Protein AF-A0A9N9JWL9-F1 (afdb_monomer)

Radius of gyration: 20.45 Å; Cα contacts (8 Å, |Δi|>4): 56; chains: 1; bounding box: 38×36×47 Å

Mean predicted aligned error: 14.89 Å

Nearest PDB structures (foldseek):
  4pqo-assembly1_A  TM=3.743E-01  e=9.111E+00  Homo sapiens
  1b50-assembly1_B  TM=3.158E-01  e=7.443E+00  Homo sapiens
  5gw1-assembly2_D  TM=3.019E-01  e=7.962E+00  Homo sapiens

Sequence (80 aa):
NSKLGTIHEIFSWHEWAWPDEEEEVRYILARSLPELGPWEKYTLEQIIKIAKDYIFKRPEPLLSEHTTPPKSWTMPAPHI

Solvent-accessible surface area (backbone atoms only — not comparable to full-atom values): 5623 Å² total; per-re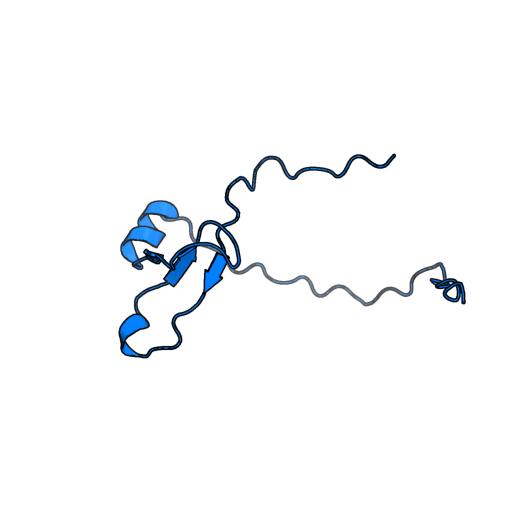sidue (Å²): 138,81,79,79,81,72,69,93,79,76,87,72,65,58,40,75,46,77,54,90,47,82,92,40,68,70,36,40,32,37,24,77,36,77,102,43,81,70,76,43,80,40,44,60,69,57,50,46,61,72,44,68,79,59,77,85,70,78,78,79,80,78,84,73,77,89,75,82,71,96,62,84,86,77,79,78,78,80,88,128

Foldseek 3Di:
DDDDDDPPPCPFPKDWDQDPDPVLNQWIWIDRDVVDDDTDTHGPVNVCVVCVVPDPDDDDDDDDDDDDDPDDDDDDDDDD

pLDDT: mean 74.16, std 12.19, range [39.75, 88.88]

Structure (mmCIF, N/CA/C/O backbone):
data_AF-A0A9N9JWL9-F1
#
_entry.id   AF-A0A9N9JWL9-F1
#
loop_
_atom_site.group_PDB
_atom_site.id
_atom_site.type_symbol
_atom_site.label_atom_id
_atom_site.label_alt_id
_atom_site.label_comp_id
_atom_site.label_asym_id
_atom_site.label_entity_id
_atom_site.label_seq_id
_atom_site.pdbx_PDB_ins_code
_atom_site.Cartn_x
_atom_site.Cartn_y
_atom_site.Cartn_z
_atom_site.occupancy
_atom_site.B_iso_or_equiv
_atom_site.auth_seq_id
_atom_site.auth_comp_id
_atom_site.auth_asym_id
_atom_site.auth_atom_id
_atom_site.pdbx_PDB_model_num
ATOM 1 N N . ASN A 1 1 ? 15.947 -26.161 -14.112 1.00 39.75 1 ASN A N 1
ATOM 2 C CA . ASN A 1 1 ? 15.704 -26.070 -12.654 1.00 39.75 1 ASN A CA 1
ATOM 3 C C . ASN A 1 1 ? 16.196 -24.737 -12.107 1.00 39.75 1 ASN A C 1
ATOM 5 O O . ASN A 1 1 ? 17.197 -24.690 -11.406 1.00 39.75 1 ASN A O 1
ATOM 9 N N . SER A 1 2 ? 15.526 -23.637 -12.453 1.00 42.44 2 SER A N 1
ATOM 10 C CA . SER A 1 2 ? 15.787 -22.319 -11.865 1.00 42.44 2 SER A CA 1
ATOM 11 C C . SER A 1 2 ? 14.957 -22.189 -10.592 1.00 42.44 2 SER A C 1
ATOM 13 O O . SER A 1 2 ? 13.733 -22.099 -10.645 1.00 42.44 2 SER A O 1
ATOM 15 N N . LYS A 1 3 ? 15.637 -22.256 -9.447 1.00 49.94 3 LYS A N 1
ATOM 16 C CA . LYS A 1 3 ? 15.071 -22.044 -8.114 1.00 49.94 3 LYS A CA 1
ATOM 17 C C . LYS A 1 3 ? 14.468 -20.637 -8.079 1.00 49.94 3 LYS A C 1
ATOM 19 O O . LYS A 1 3 ? 15.210 -19.664 -8.178 1.00 49.94 3 LYS A O 1
ATOM 24 N N . LEU A 1 4 ? 13.138 -20.543 -8.008 1.00 51.41 4 LEU A N 1
ATOM 25 C CA . LEU A 1 4 ? 12.429 -19.283 -7.791 1.00 51.41 4 LEU A CA 1
ATOM 26 C C . LEU A 1 4 ? 13.004 -18.647 -6.521 1.00 51.41 4 LEU A C 1
ATOM 28 O O . LEU A 1 4 ? 12.944 -19.241 -5.445 1.00 51.41 4 LEU A O 1
ATOM 32 N N . GLY A 1 5 ? 13.648 -17.490 -6.665 1.00 47.97 5 GLY A N 1
ATOM 33 C CA . GLY A 1 5 ? 14.176 -16.740 -5.535 1.00 47.97 5 GLY A CA 1
ATOM 34 C C . GLY A 1 5 ? 13.013 -16.204 -4.715 1.00 47.97 5 GLY A C 1
ATOM 35 O O . GLY A 1 5 ? 12.387 -15.223 -5.099 1.00 47.97 5 GLY A O 1
ATOM 36 N N . THR A 1 6 ? 12.694 -16.863 -3.606 1.00 47.81 6 THR A N 1
ATOM 37 C CA . THR A 1 6 ? 11.763 -16.333 -2.609 1.00 47.81 6 THR A CA 1
ATOM 38 C C . THR A 1 6 ? 12.413 -15.113 -1.960 1.00 47.81 6 THR A C 1
ATOM 40 O O . THR A 1 6 ? 13.431 -15.257 -1.280 1.00 47.81 6 THR A O 1
ATOM 43 N N . ILE A 1 7 ? 11.851 -13.919 -2.178 1.00 57.31 7 ILE A N 1
ATOM 44 C CA . ILE A 1 7 ? 12.248 -12.698 -1.464 1.00 57.31 7 ILE A CA 1
ATOM 45 C C . ILE A 1 7 ? 11.936 -12.937 0.013 1.00 57.31 7 ILE A C 1
ATOM 47 O O . ILE A 1 7 ? 10.776 -13.000 0.411 1.00 57.31 7 ILE A O 1
ATOM 51 N N . HIS A 1 8 ? 12.983 -13.131 0.808 1.00 47.62 8 HIS A N 1
ATOM 52 C CA . HIS A 1 8 ? 12.927 -13.678 2.164 1.00 47.62 8 HIS A CA 1
ATOM 53 C C . HIS A 1 8 ? 12.376 -12.704 3.222 1.00 47.62 8 HIS A C 1
ATOM 55 O O . HIS A 1 8 ? 12.643 -12.895 4.399 1.00 47.62 8 HIS A O 1
ATOM 61 N N . GLU A 1 9 ? 11.653 -11.654 2.822 1.00 43.44 9 GLU A N 1
ATOM 62 C CA . GLU A 1 9 ? 11.213 -10.575 3.722 1.00 43.44 9 GLU A CA 1
ATOM 63 C C . GLU A 1 9 ? 9.768 -10.100 3.489 1.00 43.44 9 GLU A C 1
ATOM 65 O O . GLU A 1 9 ? 9.233 -9.365 4.315 1.00 43.44 9 GLU A O 1
ATOM 70 N N . ILE A 1 10 ? 9.081 -10.551 2.429 1.00 46.41 10 ILE A N 1
ATOM 71 C CA . ILE A 1 10 ? 7.658 -10.232 2.215 1.00 46.41 10 ILE A CA 1
ATOM 72 C C . ILE A 1 10 ? 6.821 -11.406 2.734 1.00 46.41 10 ILE A C 1
ATOM 74 O O . ILE A 1 10 ? 6.387 -12.273 1.978 1.00 46.41 10 ILE A O 1
ATOM 78 N N . PHE A 1 11 ? 6.636 -11.468 4.054 1.00 51.16 11 PHE A N 1
ATOM 79 C CA . PHE A 1 11 ? 5.908 -12.566 4.708 1.00 51.16 11 PHE A CA 1
ATOM 80 C C . PHE A 1 11 ? 4.410 -12.315 4.893 1.00 51.16 11 PHE A C 1
ATOM 82 O O . PHE A 1 11 ? 3.709 -13.199 5.378 1.00 51.16 11 PHE A O 1
ATOM 89 N N . SER A 1 12 ? 3.892 -11.147 4.507 1.00 55.47 12 SER A N 1
ATOM 90 C CA . SER A 1 12 ? 2.467 -10.852 4.660 1.00 55.47 12 SER A CA 1
ATOM 91 C C . SER A 1 12 ? 1.875 -10.373 3.340 1.00 55.47 12 SER A C 1
ATOM 93 O O . SER A 1 12 ? 2.086 -9.232 2.928 1.00 55.47 12 SER A O 1
ATOM 95 N N . TRP A 1 13 ? 1.151 -11.264 2.671 1.00 62.91 13 TRP A N 1
ATOM 96 C CA . TRP A 1 13 ? 0.406 -10.975 1.450 1.00 62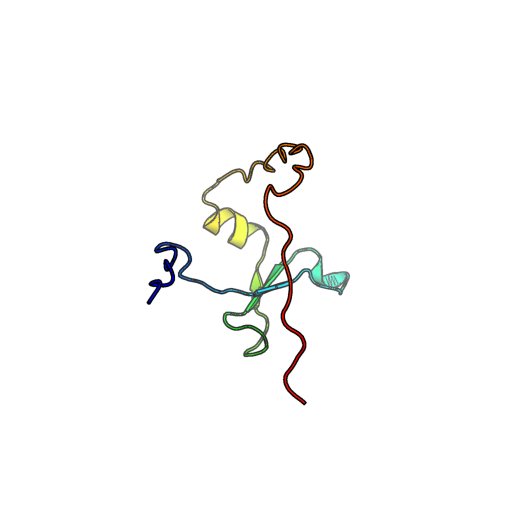.91 13 TRP A CA 1
ATOM 97 C C . TRP A 1 13 ? -0.947 -10.379 1.827 1.00 62.91 13 TRP A C 1
ATOM 99 O O . TRP A 1 13 ? -1.984 -10.997 1.624 1.00 62.91 13 TRP A O 1
ATOM 109 N N . HIS A 1 14 ? -0.926 -9.198 2.441 1.00 70.62 14 HIS A N 1
ATOM 110 C CA . HIS A 1 14 ? -2.159 -8.456 2.654 1.00 70.62 14 HIS A CA 1
ATOM 111 C C . HIS A 1 14 ? -2.555 -7.784 1.341 1.00 70.62 14 HIS A C 1
ATOM 113 O O . HIS A 1 14 ? -1.741 -7.092 0.725 1.00 70.62 14 HIS A O 1
ATOM 119 N N . GLU A 1 15 ? -3.793 -7.994 0.913 1.00 81.56 15 GLU A N 1
ATOM 120 C CA . GLU A 1 15 ? -4.396 -7.173 -0.126 1.00 81.56 15 GLU A CA 1
ATOM 121 C C . GLU A 1 15 ? -4.912 -5.890 0.510 1.00 81.56 15 GLU A C 1
ATOM 123 O O . GLU A 1 15 ? -5.516 -5.943 1.580 1.00 81.56 15 GLU A O 1
ATOM 128 N N . TRP A 1 16 ? -4.667 -4.760 -0.151 1.00 83.69 16 TRP A N 1
ATOM 129 C CA . TRP A 1 16 ? -5.081 -3.437 0.298 1.00 83.69 16 TRP A CA 1
ATOM 130 C C . TRP A 1 16 ? -6.005 -2.810 -0.739 1.00 83.69 16 TRP A C 1
ATOM 132 O O . TRP A 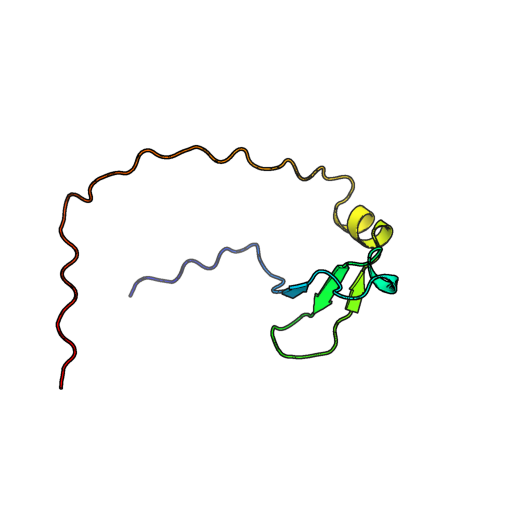1 16 ? -5.708 -2.859 -1.934 1.00 83.69 16 TRP A O 1
ATOM 142 N N . ALA A 1 17 ? -7.085 -2.186 -0.281 1.00 83.75 17 ALA A N 1
ATOM 143 C CA . ALA A 1 17 ? -8.010 -1.443 -1.123 1.00 83.75 17 ALA A CA 1
ATOM 144 C C . ALA A 1 17 ? -8.324 -0.077 -0.507 1.00 83.75 17 ALA A C 1
ATOM 146 O O . ALA A 1 17 ? -8.400 0.079 0.717 1.00 83.75 17 ALA A O 1
ATOM 147 N N . TRP A 1 18 ? -8.502 0.917 -1.375 1.00 83.62 18 TRP A N 1
ATOM 148 C CA . TRP A 1 18 ? -9.113 2.177 -0.975 1.00 83.62 18 TRP A CA 1
ATOM 149 C C . TRP A 1 18 ? -10.621 1.964 -0.839 1.00 83.62 18 TRP A C 1
ATOM 151 O O . TRP A 1 18 ? -11.193 1.251 -1.662 1.00 83.62 18 TRP A O 1
ATOM 161 N N . PRO A 1 19 ? -11.262 2.537 0.185 1.00 80.44 19 PRO A N 1
ATOM 162 C CA . PRO A 1 19 ? -12.705 2.465 0.305 1.00 80.44 19 PRO A CA 1
ATOM 163 C C . PRO A 1 19 ? -13.368 3.267 -0.818 1.00 80.44 19 PRO A C 1
ATOM 165 O O . PRO A 1 19 ? -12.974 4.401 -1.095 1.00 80.44 19 PRO A O 1
ATOM 168 N N . ASP A 1 20 ? -14.387 2.677 -1.437 1.00 75.81 20 ASP A N 1
ATOM 169 C CA . ASP A 1 20 ? -15.187 3.324 -2.482 1.00 75.81 20 ASP A CA 1
ATOM 170 C C . ASP A 1 20 ? -16.265 4.259 -1.896 1.00 75.81 20 ASP A C 1
ATOM 172 O O . ASP A 1 20 ? -16.808 5.113 -2.597 1.00 75.81 20 ASP A O 1
ATOM 176 N N . GLU A 1 21 ? -16.579 4.112 -0.604 1.00 77.88 21 GLU A N 1
ATOM 177 C CA . GLU A 1 21 ? -17.628 4.865 0.087 1.00 77.88 21 GLU A CA 1
ATOM 178 C C . GLU A 1 21 ? -17.079 6.127 0.773 1.00 77.88 21 GLU A C 1
ATOM 180 O O . GLU A 1 21 ? -16.087 6.082 1.504 1.00 77.88 21 GLU A O 1
ATOM 185 N N . GLU A 1 22 ? -17.769 7.264 0.599 1.00 68.38 22 GLU A N 1
ATOM 186 C CA . GLU A 1 22 ? -17.366 8.563 1.171 1.00 68.38 22 GLU A CA 1
ATOM 187 C C . GLU A 1 2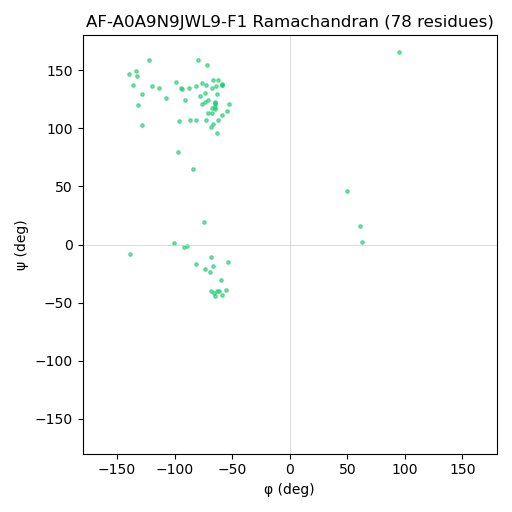2 ? -17.272 8.555 2.708 1.00 68.38 22 GLU A C 1
ATOM 189 O O . GLU A 1 22 ? -16.445 9.262 3.289 1.00 68.38 22 GLU A O 1
ATOM 194 N N . GLU A 1 23 ? -18.081 7.732 3.380 1.00 72.31 23 GLU A N 1
ATOM 195 C CA . GLU A 1 23 ? -18.060 7.591 4.841 1.00 72.31 23 GLU A CA 1
ATOM 196 C C . GLU A 1 23 ? -16.777 6.898 5.338 1.00 72.31 23 GLU A C 1
ATOM 198 O O . GLU A 1 23 ? -16.320 7.127 6.462 1.00 72.31 23 GLU A O 1
ATOM 203 N N . GLU A 1 24 ? -16.128 6.113 4.476 1.00 69.81 24 GLU A N 1
ATOM 204 C CA . GLU A 1 24 ? -14.961 5.307 4.816 1.00 69.81 24 GLU A CA 1
ATOM 205 C C . GLU A 1 24 ? -13.625 5.924 4.387 1.00 69.81 24 GLU A C 1
ATOM 207 O O . GLU A 1 24 ? -12.580 5.367 4.708 1.00 69.81 24 GLU A O 1
ATOM 212 N N . VAL A 1 25 ? -13.614 7.114 3.776 1.00 69.31 25 VAL A N 1
ATOM 213 C CA . VAL A 1 25 ? -12.413 7.812 3.243 1.00 69.31 25 VAL A CA 1
ATOM 214 C C . VAL A 1 25 ? -11.272 7.980 4.267 1.00 69.31 25 VAL A C 1
ATOM 216 O O . VAL A 1 25 ? -10.128 8.263 3.914 1.00 69.31 25 VAL A O 1
ATOM 219 N N . ARG A 1 26 ? -11.5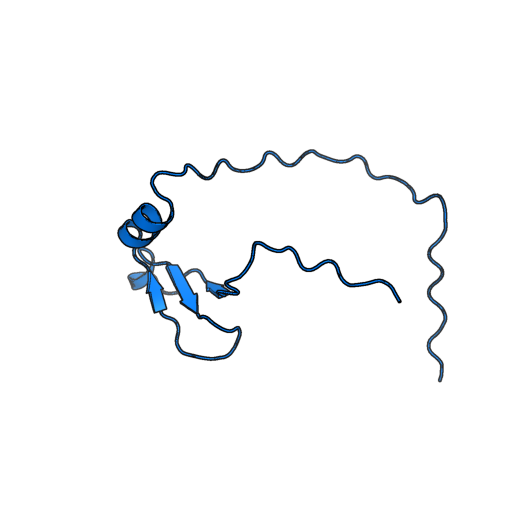51 7.794 5.560 1.00 77.81 26 ARG A N 1
ATOM 220 C CA . ARG A 1 26 ? -10.576 7.871 6.662 1.00 77.81 26 ARG A CA 1
ATOM 221 C C . ARG A 1 26 ? -9.871 6.546 6.980 1.00 77.81 26 ARG A C 1
ATOM 223 O O . ARG A 1 26 ? -9.034 6.522 7.887 1.00 77.81 26 ARG A O 1
ATOM 230 N N . TYR A 1 27 ? -10.204 5.471 6.272 1.00 83.81 27 TYR A N 1
ATOM 231 C CA . TYR A 1 27 ? -9.695 4.125 6.508 1.00 83.81 27 TYR A CA 1
ATOM 232 C C . TYR A 1 27 ? -9.008 3.559 5.260 1.00 83.81 27 TYR A C 1
ATOM 234 O O . TYR A 1 27 ? -9.260 3.988 4.138 1.00 83.81 27 TYR A O 1
ATOM 242 N N . ILE A 1 28 ? -8.139 2.570 5.465 1.00 87.19 28 ILE A N 1
ATOM 243 C CA . ILE A 1 28 ? -7.649 1.685 4.404 1.00 87.19 28 ILE A CA 1
ATOM 244 C C . ILE A 1 28 ? -8.170 0.283 4.699 1.00 87.19 28 ILE A C 1
ATOM 246 O O . ILE A 1 28 ? -8.109 -0.170 5.844 1.00 87.19 28 ILE A O 1
ATOM 250 N N . LEU A 1 29 ? -8.688 -0.401 3.683 1.00 86.56 29 LEU A N 1
ATOM 251 C CA . LEU A 1 29 ? -9.156 -1.774 3.812 1.00 86.56 29 LEU A CA 1
ATOM 252 C C . LEU A 1 29 ? -7.990 -2.733 3.577 1.00 86.56 29 LEU A C 1
ATOM 254 O O . LEU A 1 29 ? -7.247 -2.560 2.609 1.00 86.56 29 LEU A O 1
ATOM 258 N N . ALA A 1 30 ? -7.838 -3.749 4.429 1.00 86.62 30 ALA A N 1
ATOM 259 C CA . ALA A 1 30 ? -6.883 -4.830 4.205 1.00 86.62 30 ALA A CA 1
ATOM 260 C C . ALA A 1 30 ? -7.493 -6.214 4.457 1.00 86.62 30 ALA A C 1
ATOM 262 O O . ALA A 1 30 ? -8.366 -6.366 5.310 1.00 86.62 30 ALA A O 1
ATOM 263 N N . ARG A 1 31 ? -7.022 -7.237 3.739 1.00 85.69 31 ARG A N 1
ATOM 264 C CA . ARG A 1 31 ? -7.364 -8.648 3.998 1.00 85.69 31 ARG A CA 1
ATOM 265 C C . ARG A 1 31 ? -6.148 -9.550 3.836 1.00 85.69 31 ARG A C 1
ATOM 267 O O . ARG A 1 31 ? -5.280 -9.278 3.014 1.00 85.69 31 ARG A O 1
ATOM 274 N N . SER A 1 32 ? -6.074 -10.622 4.623 1.00 78.44 32 SER A N 1
ATOM 275 C CA . SER A 1 32 ? -4.898 -11.508 4.669 1.00 78.44 32 SER A CA 1
ATOM 276 C C . SER A 1 32 ? -4.728 -12.412 3.449 1.00 78.44 32 SER A C 1
ATOM 278 O O . SER A 1 32 ? -3.630 -12.916 3.231 1.00 78.44 32 SER A O 1
ATOM 280 N N . LEU A 1 33 ? -5.795 -12.659 2.685 1.00 78.75 33 LEU A N 1
ATOM 281 C CA . LEU A 1 33 ? -5.739 -13.426 1.447 1.00 78.75 33 LEU A CA 1
ATOM 282 C C . LEU A 1 33 ? -6.568 -12.733 0.368 1.00 78.75 33 LEU A C 1
ATOM 284 O O . LEU A 1 33 ? -7.695 -12.312 0.644 1.00 78.75 33 LEU A O 1
ATOM 288 N N . PRO A 1 34 ? -6.057 -12.653 -0.869 1.00 71.50 34 PRO A N 1
ATOM 289 C CA . PRO A 1 34 ? -6.863 -12.182 -1.970 1.00 71.50 34 PRO A CA 1
ATOM 290 C C . PRO A 1 34 ? -8.091 -13.059 -2.157 1.00 71.50 34 PRO A C 1
ATOM 292 O O . PRO A 1 34 ? -8.008 -14.281 -2.052 1.00 71.50 34 PRO A O 1
ATOM 295 N N . GLU A 1 35 ? -9.232 -12.417 -2.389 1.00 72.25 35 GLU A N 1
ATOM 296 C CA . GLU A 1 35 ? -10.536 -13.056 -2.622 1.00 72.25 35 GLU A CA 1
ATOM 297 C C . GLU A 1 35 ? -11.079 -13.896 -1.447 1.00 72.25 35 GLU A C 1
ATOM 299 O O . GLU A 1 35 ? -12.174 -14.452 -1.536 1.00 72.25 35 GLU A O 1
ATOM 304 N N . LEU A 1 36 ? -10.361 -13.949 -0.319 1.00 74.12 36 LEU A N 1
ATOM 305 C CA . LEU A 1 36 ? -10.662 -14.815 0.815 1.00 74.12 36 LEU A CA 1
ATOM 306 C C . LEU A 1 36 ? -10.624 -14.042 2.136 1.00 74.12 36 LEU A C 1
ATOM 308 O O . LEU A 1 36 ? -9.594 -13.529 2.566 1.00 74.12 36 LEU A O 1
ATOM 312 N N . GLY A 1 37 ? -11.765 -14.050 2.823 1.00 74.19 37 GLY A N 1
ATOM 313 C CA . GLY A 1 37 ? -11.938 -13.415 4.126 1.00 74.19 37 GLY A CA 1
ATOM 314 C C . GLY A 1 37 ? -12.513 -11.995 4.052 1.00 74.19 37 GLY A C 1
ATOM 315 O O . GLY A 1 37 ? -12.594 -11.401 2.972 1.00 74.19 37 GLY A O 1
ATOM 316 N N . PRO A 1 38 ? -12.979 -11.470 5.198 1.00 83.31 38 PRO A N 1
ATOM 317 C CA . PRO A 1 38 ? -13.546 -10.132 5.278 1.00 83.31 38 PRO A CA 1
ATOM 318 C C . PRO A 1 38 ? -12.461 -9.058 5.144 1.00 83.31 38 PRO A C 1
ATOM 320 O O . PRO A 1 38 ? -11.302 -9.277 5.494 1.00 83.31 38 PRO A O 1
ATOM 323 N N . TRP A 1 39 ? -12.867 -7.880 4.676 1.00 85.69 39 TRP A N 1
ATOM 324 C CA . TRP A 1 39 ? -12.041 -6.681 4.746 1.00 85.69 39 TRP A CA 1
ATOM 325 C C . TRP A 1 39 ? -11.997 -6.156 6.179 1.00 85.69 39 TRP A C 1
ATOM 327 O O . TRP A 1 39 ? -13.033 -5.953 6.812 1.00 85.69 39 TRP A O 1
ATOM 337 N N . GLU A 1 40 ? -10.795 -5.896 6.673 1.00 87.19 40 GLU A N 1
ATOM 338 C CA . GLU A 1 40 ? -10.561 -5.196 7.927 1.00 87.19 40 GLU A CA 1
ATOM 339 C C . GLU A 1 40 ? -10.252 -3.725 7.657 1.00 87.19 40 GLU A C 1
ATOM 341 O O . GLU A 1 40 ? -9.518 -3.385 6.728 1.00 87.19 40 GLU A O 1
ATOM 346 N N . LYS A 1 41 ? -10.801 -2.841 8.491 1.00 88.88 41 LYS A N 1
ATOM 347 C CA . LYS A 1 41 ? -10.582 -1.397 8.401 1.00 88.88 41 LYS A CA 1
ATOM 348 C C . LYS A 1 41 ? -9.393 -0.994 9.259 1.00 88.88 41 LYS A C 1
ATOM 350 O O . LYS A 1 41 ? -9.402 -1.208 10.470 1.00 88.88 41 LYS A O 1
ATOM 355 N N . TYR A 1 42 ? -8.422 -0.336 8.640 1.00 85.38 42 TYR A N 1
ATOM 356 C CA . TYR A 1 42 ? -7.266 0.247 9.307 1.00 85.38 42 TYR A CA 1
ATOM 357 C C . TYR A 1 42 ? -7.397 1.763 9.340 1.00 85.38 42 TYR A C 1
ATOM 359 O O . TYR A 1 42 ? -7.590 2.408 8.311 1.00 85.38 42 TYR A O 1
ATOM 367 N N . THR A 1 43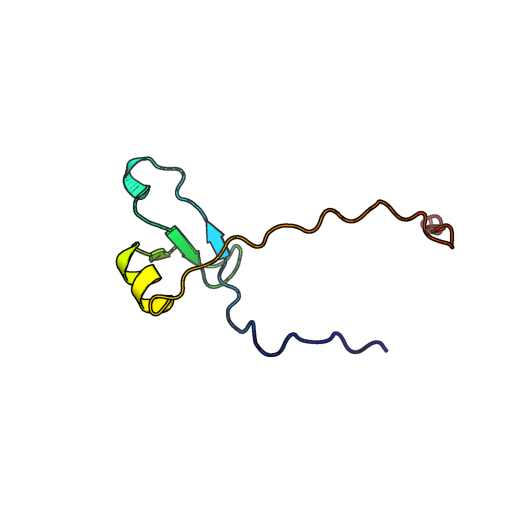 ? -7.291 2.344 10.531 1.00 85.94 43 THR A N 1
ATOM 368 C CA . THR A 1 43 ? -7.279 3.798 10.703 1.00 85.94 43 THR A CA 1
ATOM 369 C C . THR A 1 43 ? -5.900 4.365 10.381 1.00 85.94 43 THR A C 1
ATOM 371 O O . THR A 1 43 ? -4.880 3.676 10.484 1.00 85.94 43 THR A O 1
ATOM 374 N N . LEU A 1 44 ? -5.845 5.660 10.064 1.00 78.81 44 LEU A N 1
ATOM 375 C CA . LEU A 1 44 ? -4.576 6.358 9.852 1.00 78.81 44 LEU A CA 1
ATOM 376 C C . LEU A 1 44 ? -3.623 6.224 11.059 1.00 78.81 44 LEU A C 1
ATOM 378 O O . LEU A 1 44 ? -2.430 6.000 10.877 1.00 78.81 44 LEU A O 1
ATOM 382 N N . GLU A 1 45 ? -4.141 6.289 12.289 1.00 82.12 45 GLU A N 1
ATOM 383 C CA . GLU A 1 45 ? -3.346 6.142 13.519 1.00 82.12 45 GLU A CA 1
ATOM 384 C C . GLU A 1 45 ? -2.706 4.751 13.643 1.00 82.12 45 GLU A C 1
ATOM 386 O O . GLU A 1 45 ? -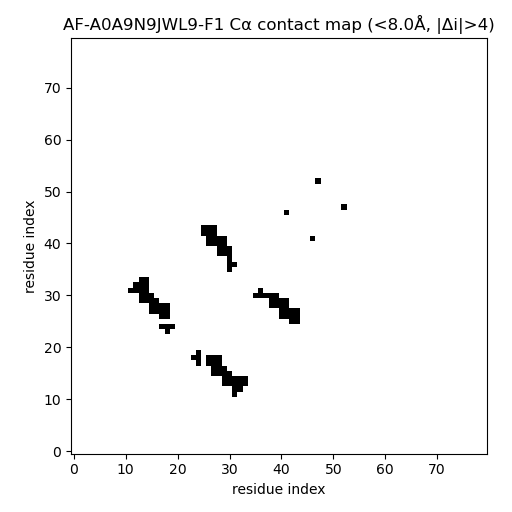1.543 4.627 14.038 1.00 82.12 45 GLU A O 1
ATOM 391 N N . GLN A 1 46 ? -3.440 3.695 13.275 1.00 84.19 46 GLN A N 1
ATOM 392 C CA . GLN A 1 46 ? -2.921 2.325 13.277 1.00 84.19 46 GLN A CA 1
ATOM 393 C C . GLN A 1 46 ? -1.808 2.159 12.239 1.00 84.19 46 GLN A C 1
ATOM 395 O O . GLN A 1 46 ? -0.776 1.558 12.539 1.00 84.19 46 GLN A O 1
ATOM 400 N N . ILE A 1 47 ? -1.983 2.738 11.050 1.00 78.81 47 ILE A N 1
ATOM 401 C CA . ILE A 1 47 ? -0.982 2.704 9.979 1.00 78.81 47 ILE A CA 1
ATOM 402 C C . ILE A 1 47 ? 0.281 3.462 10.398 1.00 78.81 47 ILE A C 1
ATOM 404 O O . ILE A 1 47 ? 1.380 2.934 10.242 1.00 78.81 47 ILE A O 1
ATOM 408 N N . ILE A 1 48 ? 0.144 4.650 10.997 1.00 79.06 48 ILE A N 1
ATOM 409 C CA . ILE A 1 48 ? 1.279 5.430 11.521 1.00 79.06 48 ILE A CA 1
ATOM 410 C C . ILE A 1 48 ? 2.051 4.620 12.571 1.00 79.06 48 ILE A C 1
ATOM 412 O O . ILE A 1 48 ? 3.281 4.547 12.523 1.00 79.06 48 ILE A O 1
ATOM 416 N N . LYS A 1 49 ? 1.342 3.938 13.480 1.00 81.62 49 LYS A N 1
ATOM 417 C CA . LYS A 1 49 ? 1.960 3.077 14.498 1.00 81.62 49 LYS A CA 1
ATOM 418 C C . LYS A 1 49 ? 2.744 1.912 13.883 1.00 81.62 49 LYS A C 1
ATOM 420 O O . LYS A 1 49 ? 3.822 1.584 14.376 1.00 81.62 49 LYS A O 1
ATOM 425 N N . ILE A 1 50 ? 2.223 1.294 12.820 1.00 77.62 50 ILE A N 1
ATOM 426 C CA . ILE A 1 50 ? 2.909 0.221 12.081 1.00 77.62 50 ILE A CA 1
ATOM 427 C C . ILE A 1 50 ? 4.129 0.775 11.338 1.00 77.62 50 ILE A C 1
ATOM 429 O O . ILE A 1 50 ? 5.191 0.152 11.353 1.00 77.62 50 ILE A O 1
ATOM 433 N N . ALA A 1 51 ? 4.000 1.963 10.746 1.00 75.81 51 ALA A N 1
ATOM 434 C CA . ALA A 1 51 ? 5.081 2.644 10.051 1.00 75.81 51 ALA A CA 1
ATOM 435 C C . ALA A 1 51 ? 6.205 3.095 10.998 1.00 75.81 51 ALA A C 1
ATOM 437 O O . ALA A 1 51 ? 7.311 3.320 10.525 1.00 75.81 51 ALA A O 1
ATOM 438 N N . LYS A 1 52 ? 5.977 3.192 12.319 1.00 81.25 52 LYS A N 1
ATOM 439 C CA . LYS A 1 52 ? 6.975 3.657 13.308 1.00 81.25 52 LYS A CA 1
ATOM 440 C C . LYS A 1 52 ? 7.630 4.977 12.886 1.00 81.25 52 LYS A C 1
ATOM 442 O O . LYS A 1 52 ? 8.853 5.094 12.878 1.00 81.25 52 LYS A O 1
ATOM 447 N N . ASP A 1 53 ? 6.809 5.929 12.451 1.00 69.25 53 ASP A N 1
ATOM 448 C CA . ASP A 1 53 ? 7.250 7.227 11.924 1.00 69.25 53 ASP A CA 1
ATOM 449 C C . ASP A 1 53 ? 8.130 7.137 10.660 1.00 69.25 53 ASP A C 1
ATOM 451 O O . ASP A 1 53 ? 8.777 8.109 10.260 1.00 69.25 53 ASP A O 1
ATOM 455 N N . TYR A 1 54 ? 8.143 5.983 9.984 1.00 73.62 54 TYR A N 1
ATOM 456 C CA . TYR A 1 54 ? 8.783 5.835 8.687 1.00 73.62 54 TYR A CA 1
ATOM 457 C C . TYR A 1 54 ? 8.062 6.695 7.652 1.00 73.62 54 TYR A C 1
ATOM 459 O O . TYR A 1 54 ? 6.897 6.480 7.313 1.00 73.62 54 TYR A O 1
ATOM 467 N N . ILE A 1 55 ? 8.792 7.663 7.111 1.00 71.62 55 ILE A N 1
ATOM 468 C CA . ILE A 1 55 ? 8.320 8.477 6.001 1.00 71.62 55 ILE A CA 1
ATOM 469 C C . ILE A 1 55 ? 8.547 7.680 4.721 1.00 71.62 55 ILE A C 1
ATOM 471 O O . ILE A 1 55 ? 9.679 7.565 4.241 1.00 71.62 55 ILE A O 1
ATOM 475 N N . PHE A 1 56 ? 7.462 7.168 4.142 1.00 68.12 56 PHE A N 1
ATOM 476 C CA . PHE A 1 56 ? 7.478 6.615 2.793 1.00 68.12 56 PHE A CA 1
ATOM 477 C C . PHE A 1 56 ? 7.819 7.733 1.805 1.00 68.12 56 PHE A C 1
ATOM 479 O O . PHE A 1 56 ? 6.963 8.514 1.389 1.00 68.12 56 PHE A O 1
ATOM 486 N N . LYS A 1 57 ? 9.096 7.841 1.437 1.00 74.12 57 LYS A N 1
ATOM 487 C CA . LYS A 1 57 ? 9.504 8.711 0.337 1.00 74.12 57 LYS A CA 1
ATOM 488 C C . LYS A 1 57 ? 9.020 8.069 -0.953 1.00 74.12 57 LYS A C 1
ATOM 490 O O . LYS A 1 57 ? 9.355 6.919 -1.231 1.00 74.12 57 LYS A O 1
ATOM 495 N N . ARG A 1 58 ? 8.243 8.816 -1.740 1.00 73.00 58 ARG A N 1
ATOM 496 C CA . ARG A 1 58 ? 7.914 8.422 -3.112 1.00 73.00 58 ARG A CA 1
ATOM 497 C C . ARG A 1 58 ? 9.238 8.130 -3.834 1.00 73.00 58 ARG A C 1
ATOM 499 O O . ARG A 1 58 ? 10.072 9.034 -3.882 1.00 73.00 58 ARG A O 1
ATOM 506 N N . PRO A 1 59 ? 9.460 6.915 -4.365 1.00 73.81 59 PRO A N 1
ATOM 507 C CA . PRO A 1 59 ? 10.631 6.678 -5.187 1.00 73.81 59 PRO A CA 1
ATOM 508 C C . PRO A 1 59 ? 10.509 7.566 -6.421 1.00 73.81 59 PRO A C 1
ATOM 510 O O . PRO A 1 59 ? 9.460 7.599 -7.070 1.00 73.81 59 PRO A O 1
ATOM 513 N N . GLU A 1 60 ? 11.558 8.318 -6.724 1.00 79.44 60 GLU A N 1
ATOM 514 C CA . GLU A 1 60 ? 11.658 9.005 -8.003 1.00 79.44 60 GLU A CA 1
ATOM 515 C C . GLU A 1 60 ? 11.899 7.929 -9.062 1.00 79.44 60 GLU A C 1
ATOM 517 O O . GLU A 1 60 ? 12.928 7.247 -9.013 1.00 79.44 60 GLU A O 1
ATOM 522 N N . PRO A 1 61 ? 10.942 7.689 -9.976 1.00 75.94 61 PRO A N 1
ATOM 523 C CA . PRO A 1 61 ? 11.160 6.712 -11.021 1.00 75.94 61 PRO A CA 1
ATOM 524 C C . PRO A 1 61 ? 12.298 7.221 -11.902 1.00 75.94 61 PRO A C 1
ATOM 526 O O . PRO A 1 61 ? 12.209 8.299 -12.491 1.00 75.94 61 PRO A O 1
ATOM 529 N N . LEU A 1 62 ? 13.369 6.439 -12.004 1.00 80.88 62 LEU A N 1
ATOM 530 C CA . LEU A 1 62 ? 14.374 6.670 -13.029 1.00 80.88 62 LEU A CA 1
ATOM 531 C C . LEU A 1 62 ? 13.722 6.359 -14.374 1.00 80.88 62 LEU A C 1
ATOM 533 O O . LEU A 1 62 ? 13.294 5.230 -14.622 1.00 80.88 62 LEU A O 1
ATOM 537 N N . LEU A 1 63 ? 13.622 7.372 -15.232 1.00 80.50 63 LEU A N 1
ATOM 538 C CA . LEU A 1 63 ? 13.225 7.171 -16.615 1.00 80.50 63 LEU A CA 1
ATOM 539 C C . LEU A 1 63 ? 14.336 6.367 -17.300 1.00 80.50 63 LEU A C 1
ATOM 541 O O . LEU A 1 63 ? 15.405 6.897 -17.589 1.00 80.50 63 LEU A O 1
ATOM 545 N N . SER A 1 64 ? 14.099 5.075 -17.517 1.00 80.81 64 SER A N 1
ATOM 546 C CA . SER A 1 64 ? 14.974 4.267 -18.365 1.00 80.81 64 SER A CA 1
ATOM 547 C C . SER A 1 64 ? 14.756 4.667 -19.816 1.00 80.81 64 SER A C 1
ATOM 549 O O . SER A 1 64 ? 13.614 4.777 -20.265 1.00 80.81 64 SER A O 1
ATOM 551 N N . GLU A 1 65 ? 15.837 4.802 -20.578 1.00 84.00 65 GLU A N 1
ATOM 552 C CA . GLU A 1 65 ? 15.718 4.815 -22.029 1.00 84.00 65 GLU A CA 1
ATOM 553 C C . GLU A 1 65 ? 15.264 3.437 -22.516 1.00 84.00 65 GLU A C 1
ATOM 555 O O . GLU A 1 65 ? 15.645 2.392 -21.973 1.00 84.00 65 GLU A O 1
ATOM 560 N N . HIS A 1 66 ? 14.405 3.439 -23.530 1.00 82.44 66 HIS A N 1
ATOM 561 C CA . HIS A 1 66 ? 13.975 2.218 -24.186 1.00 82.44 66 HIS A CA 1
ATOM 562 C C . HIS A 1 66 ? 15.179 1.570 -24.881 1.00 82.44 66 HIS A C 1
ATOM 564 O O . HIS A 1 66 ? 15.756 2.143 -25.805 1.00 82.44 66 HIS A O 1
ATOM 570 N N . THR A 1 67 ? 15.538 0.355 -24.470 1.00 83.06 67 THR A N 1
ATOM 571 C CA . THR A 1 67 ? 16.576 -0.435 -25.137 1.00 83.06 67 THR A CA 1
ATOM 572 C C . THR A 1 67 ? 15.950 -1.382 -26.149 1.00 83.06 67 THR A C 1
ATOM 574 O O . THR A 1 67 ? 14.961 -2.060 -25.878 1.00 83.06 67 THR A O 1
ATOM 577 N N . THR A 1 68 ? 16.538 -1.449 -27.340 1.00 82.25 68 THR A N 1
ATOM 578 C CA . THR A 1 68 ? 16.222 -2.498 -28.305 1.00 82.25 68 THR A CA 1
ATOM 579 C C . THR A 1 68 ? 16.897 -3.794 -27.855 1.00 82.25 68 THR A C 1
ATOM 581 O O . THR A 1 68 ? 18.120 -3.828 -27.690 1.00 82.25 68 THR A O 1
ATOM 584 N N . PRO A 1 69 ? 16.138 -4.877 -27.617 1.00 82.56 69 PRO A N 1
ATOM 585 C CA . PRO A 1 69 ? 16.733 -6.135 -27.203 1.00 82.56 69 PRO A CA 1
ATOM 586 C C . PRO A 1 69 ? 17.637 -6.672 -28.327 1.00 82.56 69 PRO A C 1
ATOM 588 O O . PRO A 1 69 ? 17.226 -6.689 -29.488 1.00 82.56 69 PRO A O 1
ATOM 591 N N . PRO A 1 70 ? 18.847 -7.174 -28.013 1.00 79.81 70 PRO A N 1
ATOM 592 C CA . PRO A 1 70 ? 19.782 -7.690 -29.018 1.00 79.81 70 PRO A CA 1
ATOM 593 C C . PRO A 1 70 ? 19.298 -8.987 -29.684 1.00 79.81 70 PRO A C 1
AT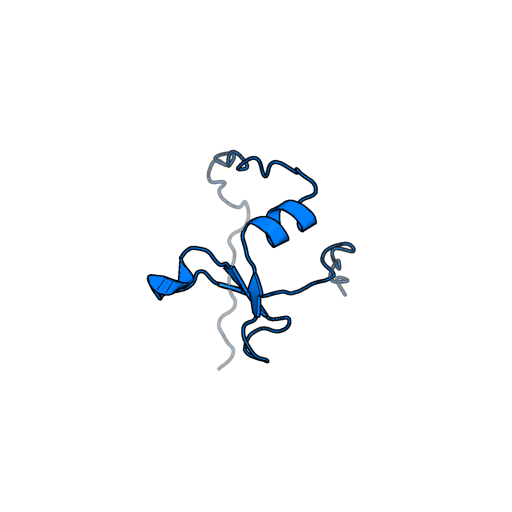OM 595 O O . PRO A 1 70 ? 19.895 -9.453 -30.652 1.00 79.81 70 PRO A O 1
ATOM 598 N N . LYS A 1 71 ? 18.237 -9.604 -29.153 1.00 84.25 71 LYS A N 1
ATOM 599 C CA . LYS A 1 71 ? 17.620 -10.816 -29.689 1.00 84.25 71 LYS A CA 1
ATOM 600 C C . LYS A 1 71 ? 16.127 -10.599 -29.864 1.00 84.25 71 LYS A C 1
ATOM 602 O O . LYS A 1 71 ? 15.438 -10.209 -28.923 1.00 84.25 71 LYS A O 1
ATOM 607 N N . SER A 1 72 ? 15.633 -10.927 -31.050 1.00 80.00 72 SER A N 1
ATOM 608 C CA . SER A 1 72 ? 14.206 -11.009 -31.332 1.00 80.00 72 SER A CA 1
ATOM 609 C C . SER A 1 72 ? 13.588 -12.140 -30.509 1.00 80.00 72 SER A C 1
ATOM 611 O O . SER A 1 72 ? 14.012 -13.295 -30.601 1.00 80.00 72 SER A O 1
ATOM 613 N N . TRP A 1 73 ? 12.585 -11.818 -29.696 1.00 73.69 73 TRP A N 1
ATOM 614 C CA . TRP A 1 73 ? 11.775 -12.826 -29.021 1.00 73.69 73 TRP A CA 1
ATOM 615 C C . TRP A 1 73 ? 10.864 -13.475 -30.065 1.00 73.69 73 TRP A C 1
ATOM 617 O O . TRP A 1 73 ? 9.937 -12.843 -30.563 1.00 73.69 73 TRP A O 1
ATOM 627 N N . THR A 1 74 ? 11.159 -14.718 -30.447 1.00 82.00 74 THR A N 1
ATOM 628 C CA . THR A 1 74 ? 10.291 -15.484 -31.350 1.00 82.00 74 THR A CA 1
ATOM 629 C C . THR A 1 74 ? 9.411 -16.367 -30.481 1.00 82.00 74 THR A C 1
ATOM 631 O O . THR A 1 74 ? 9.900 -17.328 -29.889 1.00 82.00 74 THR A O 1
ATOM 634 N N . MET A 1 75 ? 8.132 -16.016 -30.347 1.00 82.81 75 MET A N 1
ATOM 635 C CA . MET A 1 75 ? 7.173 -16.883 -29.668 1.00 82.81 75 MET A CA 1
ATOM 636 C C . MET A 1 75 ? 6.853 -18.058 -30.603 1.00 82.81 75 MET A C 1
ATOM 638 O O . MET A 1 75 ? 6.444 -17.811 -31.741 1.00 82.81 75 MET A O 1
ATOM 642 N N . PRO A 1 76 ? 7.070 -19.318 -30.187 1.00 81.69 76 PRO A N 1
ATOM 643 C CA . PRO A 1 76 ? 6.691 -20.457 -31.008 1.00 81.69 76 PRO A CA 1
ATOM 644 C C . PRO A 1 76 ? 5.174 -20.449 -31.212 1.00 81.69 76 PRO A C 1
ATOM 646 O O . PRO A 1 76 ? 4.419 -20.104 -30.299 1.00 81.69 76 PRO A O 1
ATOM 649 N N . ALA A 1 77 ? 4.730 -20.811 -32.415 1.00 80.62 77 ALA A N 1
ATOM 650 C CA . ALA A 1 77 ? 3.308 -20.977 -32.679 1.00 80.62 77 ALA A CA 1
ATOM 651 C C . ALA A 1 77 ? 2.736 -22.048 -31.728 1.00 80.62 77 ALA A C 1
ATOM 653 O O . ALA A 1 77 ? 3.401 -23.066 -31.508 1.00 80.62 77 ALA A O 1
ATOM 654 N N . PRO A 1 78 ? 1.541 -21.833 -31.150 1.00 77.12 78 PRO A N 1
ATOM 655 C CA . PRO A 1 78 ? 0.906 -22.842 -30.316 1.00 77.12 78 PRO A CA 1
ATOM 656 C C . PRO A 1 78 ? 0.694 -24.122 -31.131 1.00 77.12 78 PRO A C 1
ATOM 658 O O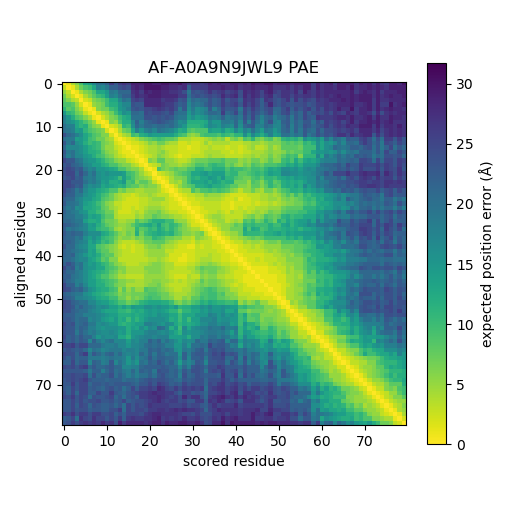 . PRO A 1 78 ? 0.298 -24.069 -32.296 1.00 77.12 78 PRO A O 1
ATOM 661 N N . HIS A 1 79 ? 0.984 -25.268 -30.516 1.00 73.19 79 HIS A N 1
ATOM 662 C CA . HIS A 1 79 ? 0.655 -26.567 -31.093 1.00 73.19 79 HIS A CA 1
ATOM 663 C C . HIS A 1 79 ? -0.875 -26.688 -31.173 1.00 73.19 79 HIS A C 1
ATOM 665 O O . HIS A 1 79 ? -1.545 -26.539 -30.149 1.00 73.19 79 HIS A O 1
ATOM 671 N N . ILE A 1 80 ? -1.396 -26.895 -32.386 1.00 68.75 80 ILE A N 1
ATOM 672 C CA . ILE A 1 80 ? -2.812 -27.184 -32.669 1.00 68.75 80 ILE A CA 1
ATOM 673 C C . ILE A 1 80 ? -3.019 -28.694 -32.602 1.00 68.75 80 ILE A C 1
ATOM 675 O O . ILE A 1 80 ? -2.161 -29.411 -33.169 1.00 68.75 80 ILE A O 1
#

Secondary structure (DSSP, 8-state):
-------TT-----EEE--SSGGGTTEEEEESBTTBSPPEEEEHHHHHHHHTT---PPP----PPPPPPSS---PPPPP-

Organism: NCBI:txid1348616